Protein AF-A0A3D1IGP5-F1 (afdb_monomer_lite)

Radius of gyration: 27.09 Å; chains: 1; bounding box: 39×85×79 Å

Sequence (163 aa):
MSLTTECRTRWSVHPVVLASLLIASCSGDAETPASVDPPSDETAPTTLAISADLFNGSVSFLDLDALVASDGTRDDALVERVQLAPPDQQGPLTVAVTADGARAVVLLSQGVLAFVGGRFAVDTDALPSTGSGVVILDLDTRHVLAEFPTEDLPIMVAIDDRL

pLDDT: mean 72.51, std 22.05, range [32.03, 97.0]

Structure (mmCIF, N/CA/C/O backbone):
data_AF-A0A3D1IGP5-F1
#
_entry.id   AF-A0A3D1IGP5-F1
#
loop_
_atom_site.group_PDB
_atom_site.id
_atom_site.type_symbol
_atom_site.label_atom_id
_atom_site.label_alt_id
_atom_site.label_comp_id
_atom_site.label_asym_id
_atom_site.label_entity_id
_atom_site.label_seq_id
_atom_site.pdbx_PDB_ins_code
_atom_site.Cartn_x
_atom_site.Cartn_y
_atom_site.Cartn_z
_atom_site.occupancy
_atom_site.B_iso_or_equiv
_atom_site.auth_seq_id
_atom_site.auth_comp_id
_atom_site.auth_asym_id
_atom_site.auth_atom_id
_atom_site.pdbx_PDB_model_num
ATOM 1 N N . MET A 1 1 ? 12.308 -65.802 25.295 1.00 39.47 1 MET A N 1
ATOM 2 C CA . MET A 1 1 ? 13.713 -65.351 25.262 1.00 39.47 1 MET A CA 1
ATOM 3 C C . MET A 1 1 ? 13.802 -64.165 24.316 1.00 39.47 1 MET A C 1
ATOM 5 O O . MET A 1 1 ? 13.451 -64.305 23.156 1.00 39.47 1 MET A O 1
ATOM 9 N N . SER A 1 2 ? 14.186 -63.014 24.865 1.00 33.50 2 SER A N 1
ATOM 10 C CA . SER A 1 2 ? 15.009 -61.932 24.288 1.00 33.50 2 SER A CA 1
ATOM 11 C C . SER A 1 2 ? 16.031 -62.414 23.228 1.00 33.50 2 SER A C 1
ATOM 13 O O . SER A 1 2 ? 16.486 -63.545 23.371 1.00 33.50 2 SER A O 1
ATOM 15 N N . LEU A 1 3 ? 16.529 -61.676 22.220 1.00 34.22 3 LEU A N 1
ATOM 16 C CA . LEU A 1 3 ? 16.219 -60.382 21.551 1.00 34.22 3 LEU A CA 1
ATOM 17 C C . LEU A 1 3 ? 16.340 -60.641 20.001 1.00 34.22 3 LEU A C 1
ATOM 19 O O . LEU A 1 3 ? 16.352 -61.809 19.624 1.00 34.22 3 LEU A O 1
ATOM 23 N N . THR A 1 4 ? 16.417 -59.723 19.017 1.00 41.62 4 THR A N 1
ATOM 24 C CA . THR A 1 4 ? 16.535 -58.242 18.924 1.00 41.62 4 THR A CA 1
ATOM 25 C C . THR A 1 4 ? 16.019 -57.763 17.552 1.00 41.62 4 THR A C 1
ATOM 27 O O . THR A 1 4 ? 16.059 -58.530 16.595 1.00 41.62 4 THR A O 1
ATOM 30 N N . THR A 1 5 ? 15.697 -56.469 17.415 1.00 44.84 5 THR A N 1
ATOM 31 C CA . THR A 1 5 ? 15.822 -55.734 16.139 1.00 44.84 5 THR A CA 1
ATOM 32 C C . THR A 1 5 ? 16.736 -54.531 16.370 1.00 44.84 5 THR A C 1
ATOM 34 O O . THR A 1 5 ? 16.380 -53.627 17.124 1.00 44.84 5 THR A O 1
ATOM 37 N N . GLU A 1 6 ? 17.925 -54.517 15.766 1.00 42.00 6 GLU A N 1
ATOM 38 C CA . GLU A 1 6 ? 18.848 -53.378 15.856 1.00 42.00 6 GLU A CA 1
ATOM 39 C C . GLU A 1 6 ? 18.473 -52.295 14.835 1.00 42.00 6 GLU A C 1
ATOM 41 O O . GLU A 1 6 ? 18.533 -52.526 13.630 1.00 42.00 6 GLU A O 1
ATOM 46 N N . CYS A 1 7 ? 18.151 -51.086 15.304 1.00 35.66 7 CYS A N 1
ATOM 47 C CA . CYS A 1 7 ? 18.150 -49.887 14.464 1.00 35.66 7 CYS A CA 1
ATOM 48 C C . CYS A 1 7 ? 19.403 -49.063 14.788 1.00 35.66 7 CYS A C 1
ATOM 50 O O . CYS A 1 7 ? 19.636 -48.699 15.945 1.00 35.66 7 CYS A O 1
ATOM 52 N N . ARG A 1 8 ? 20.258 -48.828 13.785 1.00 37.34 8 ARG A N 1
ATOM 53 C CA . ARG A 1 8 ? 21.616 -48.312 14.003 1.00 37.34 8 ARG A CA 1
ATOM 54 C C . ARG A 1 8 ? 21.635 -46.792 14.182 1.00 37.34 8 ARG A C 1
ATOM 56 O O . ARG A 1 8 ? 21.055 -46.038 13.413 1.00 37.34 8 ARG A O 1
ATOM 63 N N . THR A 1 9 ? 22.340 -46.372 15.223 1.00 38.09 9 THR A N 1
ATOM 64 C CA . THR A 1 9 ? 22.402 -45.011 15.766 1.00 38.09 9 THR A CA 1
ATOM 65 C C . THR A 1 9 ? 23.329 -44.058 14.986 1.00 38.09 9 THR A C 1
ATOM 67 O O . THR A 1 9 ? 24.343 -44.504 14.453 1.00 38.09 9 THR A O 1
ATOM 70 N N . ARG A 1 10 ? 23.053 -42.745 15.147 1.00 36.44 10 ARG A N 1
ATOM 71 C CA . ARG A 1 10 ? 23.949 -41.553 15.277 1.00 36.44 10 ARG A CA 1
ATOM 72 C C . ARG A 1 10 ? 23.795 -40.509 14.154 1.00 36.44 10 ARG A C 1
ATOM 74 O O . ARG A 1 10 ? 23.730 -40.897 13.000 1.00 36.44 10 ARG A O 1
ATOM 81 N N . TRP A 1 11 ? 23.780 -39.189 14.403 1.00 35.69 11 TRP A N 1
ATOM 82 C CA . TRP A 1 11 ? 23.840 -38.369 15.642 1.00 35.69 11 TRP A CA 1
ATOM 83 C C . TRP A 1 11 ? 23.183 -36.984 15.371 1.00 35.69 11 TRP A C 1
ATOM 85 O O . TRP A 1 11 ? 23.196 -36.554 14.228 1.00 35.69 11 TRP A O 1
ATOM 95 N N . SER A 1 12 ? 22.431 -36.390 16.319 1.00 37.16 12 SER A N 1
ATOM 96 C CA . SER A 1 12 ? 22.833 -35.293 17.255 1.00 37.16 12 SER A CA 1
ATOM 97 C C . SER A 1 12 ? 23.093 -33.936 16.546 1.00 37.16 12 SER A C 1
ATOM 99 O O . SER A 1 12 ? 23.720 -33.934 15.499 1.00 37.16 12 SER A O 1
ATOM 101 N N . VAL A 1 13 ? 22.662 -32.750 17.015 1.00 41.28 13 VAL A N 1
ATOM 102 C CA . VAL A 1 13 ? 22.759 -32.188 18.384 1.00 41.28 13 VAL A CA 1
ATOM 103 C C . VAL A 1 13 ? 21.605 -31.187 18.694 1.00 41.28 13 VAL A C 1
ATOM 105 O O . VAL A 1 13 ? 21.556 -30.112 18.117 1.00 41.28 13 VAL A O 1
ATOM 108 N N . HIS A 1 14 ? 20.745 -31.547 19.659 1.00 34.66 14 HIS A N 1
ATOM 109 C CA . HIS A 1 14 ? 19.976 -30.736 20.645 1.00 34.66 14 HIS A CA 1
ATOM 110 C C . HIS A 1 14 ? 19.213 -29.430 20.290 1.00 34.66 14 HIS A C 1
ATOM 112 O O . HIS A 1 14 ? 19.831 -28.393 20.065 1.00 34.66 14 HIS A O 1
ATOM 118 N N . PRO A 1 15 ? 17.891 -29.395 20.570 1.00 40.34 15 PRO A N 1
ATOM 119 C CA . PRO A 1 15 ? 17.241 -28.294 21.288 1.00 40.34 15 PRO A CA 1
ATOM 120 C C . PRO A 1 15 ? 17.367 -28.477 22.821 1.00 40.34 15 PRO A C 1
ATOM 122 O O . PRO A 1 15 ? 17.322 -29.602 23.322 1.00 40.34 15 PRO A O 1
ATOM 125 N N . VAL A 1 16 ? 17.493 -27.380 23.575 1.00 40.91 16 VAL A N 1
ATOM 126 C CA . VAL A 1 16 ? 17.508 -27.351 25.057 1.00 40.91 16 VAL A CA 1
ATOM 127 C C . VAL A 1 16 ? 16.212 -26.663 25.506 1.00 40.91 16 VAL A C 1
ATOM 129 O O . VAL A 1 16 ? 16.063 -25.468 25.298 1.00 40.91 16 VAL A O 1
ATOM 132 N N . VAL A 1 17 ? 15.147 -27.419 25.789 1.00 34.62 17 VAL A N 1
ATOM 133 C CA . VAL A 1 17 ? 14.747 -28.029 27.083 1.00 34.62 17 VAL A CA 1
ATOM 134 C C . VAL A 1 17 ? 13.704 -27.176 27.817 1.00 34.62 17 VAL A C 1
ATOM 136 O O . VAL A 1 17 ? 13.865 -25.984 28.042 1.00 34.62 17 VAL A O 1
ATOM 139 N N . LEU A 1 18 ? 12.614 -27.859 28.161 1.00 34.78 18 LEU A N 1
ATOM 140 C CA . LEU A 1 18 ? 11.419 -27.383 28.851 1.00 34.78 18 LEU A CA 1
ATOM 141 C C . LEU A 1 18 ? 11.598 -27.431 30.386 1.00 34.78 18 LEU A C 1
ATOM 143 O O . LEU A 1 18 ? 12.461 -28.147 30.886 1.00 34.78 18 LEU A O 1
ATOM 147 N N . ALA A 1 19 ? 10.641 -26.822 31.092 1.00 32.03 19 ALA A N 1
ATOM 148 C CA . ALA A 1 19 ? 10.212 -27.119 32.467 1.00 32.03 19 ALA A CA 1
ATOM 149 C C . ALA A 1 19 ? 10.954 -26.444 33.644 1.00 32.03 19 ALA A C 1
ATOM 151 O O . ALA A 1 19 ? 11.990 -26.884 34.131 1.00 32.03 19 ALA A O 1
ATOM 152 N N . SER A 1 20 ? 10.279 -25.408 34.147 1.00 37.62 20 SER A N 1
ATOM 153 C CA . SER A 1 20 ? 9.994 -25.078 35.550 1.00 37.62 20 SER A CA 1
ATOM 154 C C . SER A 1 20 ? 10.708 -25.841 36.675 1.00 37.62 20 SER A C 1
ATOM 156 O O . SER A 1 20 ? 10.542 -27.051 36.827 1.00 37.62 20 SER A O 1
ATOM 158 N N . LEU A 1 21 ? 11.266 -25.079 37.624 1.00 34.25 21 LEU A N 1
ATOM 159 C CA . LEU A 1 21 ? 11.379 -25.518 39.015 1.00 34.25 21 LEU A CA 1
ATOM 160 C C . LEU A 1 21 ? 11.063 -24.363 39.982 1.00 34.25 21 LEU A C 1
ATOM 162 O O . LEU A 1 21 ? 11.831 -23.415 40.117 1.00 34.25 21 LEU A O 1
ATOM 166 N N . LEU A 1 22 ? 9.921 -24.460 40.667 1.00 43.16 22 LEU A N 1
ATOM 167 C CA . LEU A 1 22 ? 9.595 -23.624 41.824 1.00 43.16 22 LEU A CA 1
ATOM 168 C C . LEU A 1 22 ? 10.410 -24.111 43.028 1.00 43.16 22 LEU A C 1
ATOM 170 O O . LEU A 1 22 ? 10.221 -25.241 43.476 1.00 43.16 22 LEU A O 1
ATOM 174 N N . ILE A 1 23 ? 11.260 -23.250 43.588 1.00 43.19 23 ILE A N 1
ATOM 175 C CA . ILE A 1 23 ? 11.816 -23.436 44.934 1.00 43.19 23 ILE A CA 1
ATOM 176 C C . ILE A 1 23 ? 11.383 -22.244 45.783 1.00 43.19 23 ILE A C 1
ATOM 178 O O . ILE A 1 23 ? 11.894 -21.138 45.631 1.00 43.19 23 ILE A O 1
ATOM 182 N N . ALA A 1 24 ? 10.440 -22.484 46.693 1.00 43.72 24 ALA A N 1
ATOM 183 C CA . ALA A 1 24 ? 10.136 -21.549 47.766 1.00 43.72 24 ALA A CA 1
ATOM 184 C C . ALA A 1 24 ? 11.182 -21.707 48.880 1.00 43.72 24 ALA A C 1
ATOM 186 O O . ALA A 1 24 ? 11.383 -22.809 49.391 1.00 43.72 24 ALA A O 1
ATOM 187 N N . SER A 1 25 ? 11.825 -20.608 49.273 1.00 37.44 25 SER A N 1
ATOM 188 C CA . SER A 1 25 ? 12.687 -20.542 50.455 1.00 37.44 25 SER A CA 1
ATOM 189 C C . SER A 1 25 ? 12.482 -19.195 51.141 1.00 37.44 25 SER A C 1
ATOM 191 O O . SER A 1 25 ? 12.895 -18.160 50.623 1.00 37.44 25 SER A O 1
ATOM 193 N N . CYS A 1 26 ? 11.811 -19.198 52.291 1.00 44.47 26 CYS A N 1
ATOM 194 C CA . CYS A 1 26 ? 11.574 -17.995 53.084 1.00 44.47 26 CYS A CA 1
ATOM 195 C C . CYS A 1 26 ? 12.685 -17.822 54.128 1.00 44.47 26 CYS A C 1
ATOM 197 O O . CYS A 1 26 ? 12.784 -18.663 55.022 1.00 44.47 26 CYS A O 1
ATOM 199 N N . SER A 1 27 ? 13.461 -16.733 54.055 1.00 43.03 27 SER A N 1
ATOM 200 C CA . SER A 1 27 ? 14.103 -16.023 55.188 1.00 43.03 27 SER A CA 1
ATOM 201 C C . SER A 1 27 ? 14.989 -14.882 54.667 1.00 43.03 27 SER A C 1
ATOM 203 O O . SER A 1 27 ? 15.991 -15.154 54.011 1.00 43.03 27 SER A O 1
ATOM 205 N N . GLY A 1 28 ? 14.665 -13.627 54.994 1.00 33.78 28 GLY A N 1
ATOM 206 C CA . GLY A 1 28 ? 15.499 -12.454 54.686 1.00 33.78 28 GLY A CA 1
ATOM 207 C C . GLY A 1 28 ? 14.669 -11.197 54.416 1.00 33.78 28 GLY A C 1
ATOM 208 O O . GLY A 1 28 ? 13.723 -11.246 53.635 1.00 33.78 28 GLY A O 1
ATOM 209 N N . ASP A 1 29 ? 14.993 -10.099 55.098 1.00 40.25 29 ASP A N 1
ATOM 210 C CA . ASP A 1 29 ? 14.190 -8.873 55.136 1.00 40.25 29 ASP A CA 1
ATOM 211 C C . ASP A 1 29 ? 14.204 -8.021 53.853 1.00 40.25 29 ASP A C 1
ATOM 213 O O . ASP A 1 29 ? 15.219 -7.882 53.178 1.00 40.25 29 ASP A O 1
ATOM 217 N N . ALA A 1 30 ? 13.059 -7.367 53.634 1.00 49.41 30 ALA A N 1
ATOM 218 C CA . ALA A 1 30 ? 12.884 -6.043 53.031 1.00 49.41 30 ALA A CA 1
ATOM 219 C C . ALA A 1 30 ? 13.642 -5.694 51.730 1.00 49.41 30 ALA A C 1
ATOM 221 O O . ALA A 1 30 ? 14.634 -4.976 51.758 1.00 49.41 30 ALA A O 1
ATOM 222 N N . GLU A 1 31 ? 13.007 -5.971 50.589 1.00 44.44 31 GLU A N 1
ATOM 223 C CA . GLU A 1 31 ? 12.507 -4.887 49.725 1.00 44.44 31 GLU A CA 1
ATOM 224 C C . GLU A 1 31 ? 11.319 -5.420 48.908 1.00 44.44 31 GLU A C 1
ATOM 226 O O . GLU A 1 31 ? 11.360 -6.553 48.433 1.00 44.44 31 GLU A O 1
ATOM 231 N N . THR A 1 32 ? 10.233 -4.653 48.772 1.00 49.56 32 THR A N 1
ATOM 232 C CA . THR A 1 32 ? 9.132 -5.034 47.873 1.00 49.56 32 THR A CA 1
ATOM 233 C C . THR A 1 32 ? 9.604 -4.771 46.445 1.00 49.56 32 THR A C 1
ATOM 235 O O . THR A 1 32 ? 9.718 -3.593 46.095 1.00 49.56 32 THR A O 1
ATOM 238 N N . PRO A 1 33 ? 9.860 -5.787 45.595 1.00 44.88 33 PRO A N 1
ATOM 239 C CA . PRO A 1 33 ? 10.060 -5.510 44.184 1.00 44.88 33 PRO A CA 1
ATOM 240 C C . PRO A 1 33 ? 8.756 -4.902 43.675 1.00 44.88 33 PRO A C 1
ATOM 242 O O . PRO A 1 33 ? 7.682 -5.479 43.871 1.00 44.88 33 PRO A O 1
ATOM 245 N N . ALA A 1 34 ? 8.841 -3.716 43.073 1.00 51.06 34 ALA A N 1
ATOM 246 C CA . ALA A 1 34 ? 7.696 -3.130 42.398 1.00 51.06 34 ALA A CA 1
ATOM 247 C C . ALA A 1 34 ? 7.126 -4.181 41.441 1.00 51.06 34 ALA A C 1
ATOM 249 O O . ALA A 1 34 ? 7.885 -4.816 40.703 1.00 51.06 34 ALA A O 1
ATOM 250 N N . SER A 1 35 ? 5.807 -4.383 41.491 1.00 44.50 35 SER A N 1
ATOM 251 C CA . SER A 1 35 ? 5.113 -5.178 40.486 1.00 44.50 35 SER A CA 1
ATOM 252 C C . SER A 1 35 ? 5.448 -4.556 39.140 1.00 44.50 35 SER A C 1
ATOM 254 O O . SER A 1 35 ? 4.982 -3.460 38.838 1.00 44.50 35 SER A O 1
ATOM 256 N N . VAL A 1 36 ? 6.310 -5.220 38.373 1.00 54.31 36 VAL A N 1
ATOM 257 C CA . VAL A 1 36 ? 6.457 -4.917 36.958 1.00 54.31 36 VAL A CA 1
ATOM 258 C C . VAL A 1 36 ? 5.134 -5.359 36.369 1.00 54.31 36 VAL A C 1
ATOM 260 O O . VAL A 1 36 ? 4.900 -6.563 36.235 1.00 54.31 36 VAL A O 1
ATOM 263 N N . ASP A 1 37 ? 4.246 -4.395 36.122 1.00 51.91 37 ASP A N 1
ATOM 264 C CA . ASP A 1 37 ? 3.061 -4.655 35.319 1.00 51.91 37 ASP A CA 1
ATOM 265 C C . ASP A 1 37 ? 3.537 -5.366 34.046 1.00 51.91 37 ASP A C 1
ATOM 267 O O . ASP A 1 37 ? 4.547 -4.946 33.459 1.00 51.91 37 ASP A O 1
ATOM 271 N N . PRO A 1 38 ? 2.895 -6.482 33.651 1.00 49.34 38 PRO A N 1
ATOM 272 C CA . PRO A 1 38 ? 3.233 -7.112 32.386 1.00 49.34 38 PRO A CA 1
ATOM 273 C C . PRO A 1 38 ? 3.139 -6.037 31.298 1.00 49.34 38 PRO A C 1
ATOM 275 O O . PRO A 1 38 ? 2.246 -5.187 31.390 1.00 49.34 38 PRO A O 1
ATOM 278 N N . PRO A 1 39 ? 4.051 -6.027 30.305 1.00 51.88 39 PRO A N 1
ATOM 279 C CA . PRO A 1 39 ? 3.939 -5.083 29.203 1.00 51.88 39 PRO A CA 1
ATOM 280 C C . PRO A 1 39 ? 2.521 -5.197 28.661 1.00 51.88 39 PRO A C 1
ATOM 282 O O . PRO A 1 39 ? 2.076 -6.313 28.387 1.00 51.88 39 PRO A O 1
ATOM 285 N N . SER A 1 40 ? 1.809 -4.067 28.617 1.00 50.12 40 SER A N 1
ATOM 286 C CA . SER A 1 40 ? 0.432 -4.002 28.139 1.00 50.12 40 SER A CA 1
ATOM 287 C C . SER A 1 40 ? 0.343 -4.819 26.861 1.00 50.12 40 SER A C 1
ATOM 289 O O . SER A 1 40 ? 1.111 -4.536 25.943 1.00 50.12 40 SER A O 1
ATOM 291 N N . ASP A 1 41 ? -0.527 -5.835 26.819 1.00 49.34 41 ASP A N 1
ATOM 292 C CA . ASP A 1 41 ? -0.728 -6.617 25.601 1.00 49.34 41 ASP A CA 1
ATOM 293 C C . ASP A 1 41 ? -1.082 -5.624 24.487 1.00 49.34 41 ASP A C 1
ATOM 295 O O . ASP A 1 41 ? -2.182 -5.059 24.487 1.00 49.34 41 ASP A O 1
ATOM 299 N N . GLU A 1 42 ? -0.127 -5.369 23.581 1.00 60.03 42 GLU A N 1
ATOM 300 C CA . GLU A 1 42 ? -0.340 -4.560 22.385 1.00 60.03 42 GLU A CA 1
ATOM 301 C C . GLU A 1 42 ? -1.407 -5.284 21.579 1.00 60.03 42 GLU A C 1
ATOM 303 O O . GLU A 1 42 ? -1.157 -6.265 20.874 1.00 60.03 42 GLU A O 1
ATOM 308 N N . THR A 1 43 ? -2.644 -4.847 21.791 1.00 64.19 43 THR A N 1
ATOM 309 C CA . THR A 1 43 ? -3.811 -5.451 21.179 1.00 64.19 43 THR A CA 1
ATOM 310 C C . THR A 1 43 ? -3.684 -5.172 19.698 1.00 64.19 43 THR A C 1
ATOM 312 O O . THR A 1 43 ? -3.764 -4.020 19.281 1.00 64.19 43 THR A O 1
ATOM 315 N N . ALA A 1 44 ? -3.415 -6.224 18.923 1.00 67.31 44 ALA A N 1
ATOM 316 C CA . ALA A 1 44 ? -3.235 -6.097 17.488 1.00 67.31 44 ALA A CA 1
ATOM 317 C C . ALA A 1 44 ? -4.437 -5.341 16.886 1.00 67.31 44 ALA A C 1
ATOM 319 O O . ALA A 1 44 ? -5.579 -5.650 17.250 1.00 67.31 44 ALA A O 1
ATOM 320 N N . PRO A 1 45 ? -4.193 -4.355 16.003 1.00 71.06 45 PRO A N 1
ATOM 321 C CA . PRO A 1 45 ? -5.223 -3.445 15.517 1.00 71.06 45 PRO A CA 1
ATOM 322 C C . PRO A 1 45 ? -6.364 -4.235 14.880 1.00 71.06 45 PRO A C 1
ATOM 324 O O . PRO A 1 45 ? -6.125 -5.104 14.037 1.00 71.06 45 PRO A O 1
ATOM 327 N N . THR A 1 46 ? -7.609 -3.946 15.271 1.00 75.25 46 THR A N 1
ATOM 328 C CA . THR A 1 46 ? -8.762 -4.723 14.778 1.00 75.25 46 THR A CA 1
ATOM 329 C C . THR A 1 46 ? -9.050 -4.437 13.306 1.00 75.25 46 THR A C 1
ATOM 331 O O . THR A 1 46 ? -9.515 -5.314 12.579 1.00 75.25 46 THR A O 1
ATOM 334 N N . THR A 1 47 ? -8.729 -3.217 12.864 1.00 89.94 47 THR A N 1
ATOM 335 C CA . THR A 1 47 ? -8.860 -2.755 11.483 1.00 89.94 47 THR A CA 1
ATOM 336 C C . THR A 1 47 ? -7.642 -1.917 11.101 1.00 89.94 47 THR A C 1
ATOM 338 O O . THR A 1 47 ? -7.352 -0.903 11.732 1.00 89.94 47 THR A O 1
ATOM 341 N N . LEU A 1 48 ? -6.940 -2.314 10.037 1.00 92.31 48 LEU A N 1
ATOM 342 C CA . LEU A 1 48 ? -5.822 -1.550 9.481 1.00 92.31 48 LEU A CA 1
ATOM 343 C C . LEU A 1 48 ? -6.292 -0.597 8.378 1.00 92.31 48 LEU A C 1
ATOM 345 O O . LEU A 1 48 ? -6.933 -1.009 7.410 1.00 92.31 48 LEU A O 1
ATOM 349 N N . ALA A 1 49 ? -5.896 0.668 8.481 1.00 93.69 49 ALA A N 1
ATOM 350 C CA . ALA A 1 49 ? -5.897 1.610 7.371 1.00 93.69 49 ALA A CA 1
ATOM 351 C C . ALA A 1 49 ? -4.512 1.637 6.707 1.00 93.69 49 ALA A C 1
ATOM 353 O O . ALA A 1 49 ? -3.480 1.599 7.377 1.00 93.69 49 ALA A O 1
ATOM 354 N N . ILE A 1 50 ? -4.483 1.721 5.377 1.00 95.19 50 ILE A N 1
ATOM 355 C CA . ILE A 1 50 ? -3.246 1.722 4.589 1.00 95.19 50 ILE A CA 1
ATOM 356 C C . ILE A 1 50 ? -3.194 3.011 3.773 1.00 95.19 50 ILE A C 1
ATOM 358 O O . ILE A 1 50 ? -4.150 3.346 3.074 1.00 95.19 50 ILE A O 1
ATOM 362 N N . SER A 1 51 ? -2.080 3.738 3.861 1.00 94.06 51 SER A N 1
ATOM 363 C CA . SER A 1 51 ? -1.889 5.019 3.175 1.00 94.06 51 SER A CA 1
ATOM 364 C C . SER A 1 51 ? -0.640 5.008 2.297 1.00 94.06 51 SER A C 1
ATOM 366 O O . SER A 1 51 ? 0.438 4.624 2.751 1.00 94.06 51 SER A O 1
ATOM 368 N N . ALA A 1 52 ? -0.799 5.442 1.046 1.00 92.75 52 ALA A N 1
ATOM 369 C CA . ALA A 1 52 ? 0.272 5.629 0.073 1.00 92.75 52 ALA A CA 1
ATOM 370 C C . ALA A 1 52 ? 0.862 7.041 0.201 1.00 92.75 52 ALA A C 1
ATOM 372 O O . ALA A 1 52 ? 0.130 8.026 0.103 1.00 92.75 52 ALA A O 1
ATOM 373 N N . ASP A 1 53 ? 2.175 7.147 0.401 1.00 90.12 53 ASP A N 1
ATOM 374 C CA . ASP A 1 53 ? 2.884 8.420 0.496 1.00 90.12 53 ASP A CA 1
ATOM 375 C C . ASP A 1 53 ? 3.831 8.602 -0.699 1.00 90.12 53 ASP A C 1
ATOM 377 O O . ASP A 1 53 ? 4.983 8.154 -0.698 1.00 90.12 53 ASP A O 1
ATOM 381 N N . LEU A 1 54 ? 3.313 9.280 -1.728 1.00 86.31 54 LEU A N 1
ATOM 382 C CA . LEU A 1 54 ? 4.022 9.603 -2.968 1.00 86.31 54 LEU A CA 1
ATOM 383 C C . LEU A 1 54 ? 5.298 10.424 -2.721 1.00 86.31 54 LEU A C 1
ATOM 385 O O . LEU A 1 54 ? 6.261 10.282 -3.469 1.00 86.31 54 LEU A O 1
ATOM 389 N N . PHE A 1 55 ? 5.317 11.279 -1.695 1.00 83.69 55 PHE A N 1
ATOM 390 C CA . PHE A 1 55 ? 6.419 12.217 -1.456 1.00 83.69 55 PHE A CA 1
ATOM 391 C C . PHE A 1 55 ? 7.489 11.649 -0.523 1.00 83.69 55 PHE A C 1
ATOM 393 O O . PHE A 1 55 ? 8.659 11.982 -0.675 1.00 83.69 55 PHE A O 1
ATOM 400 N N . ASN A 1 56 ? 7.108 10.774 0.412 1.00 86.44 56 ASN A N 1
ATOM 401 C CA . ASN A 1 56 ? 8.041 10.096 1.314 1.00 86.44 56 ASN A CA 1
ATOM 402 C C . ASN A 1 56 ? 8.382 8.663 0.874 1.00 86.44 56 ASN A C 1
ATOM 404 O O . ASN A 1 56 ? 8.943 7.908 1.668 1.00 86.44 56 ASN A O 1
ATOM 408 N N . GLY A 1 57 ? 8.023 8.244 -0.343 1.00 90.56 57 GLY A N 1
ATOM 409 C CA . GLY A 1 57 ? 8.445 6.958 -0.906 1.00 90.56 57 GLY A CA 1
ATOM 410 C C . GLY A 1 57 ? 7.911 5.714 -0.184 1.00 9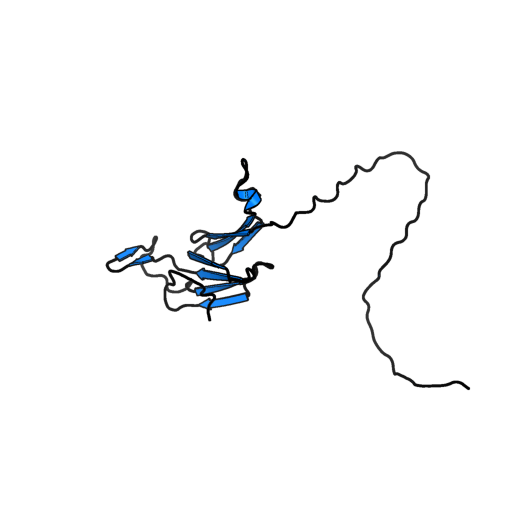0.56 57 GLY A C 1
ATOM 411 O O . GLY A 1 57 ? 8.543 4.661 -0.258 1.00 90.56 57 GLY A O 1
ATOM 412 N N . SER A 1 58 ? 6.806 5.800 0.565 1.00 93.69 58 SER A N 1
ATOM 413 C CA . SER A 1 58 ? 6.435 4.762 1.546 1.00 93.69 58 SER A CA 1
ATOM 414 C C . SER A 1 58 ? 4.944 4.432 1.605 1.00 93.69 58 SER A C 1
ATOM 416 O O . SER A 1 58 ? 4.091 5.197 1.158 1.00 93.69 58 SER A O 1
ATOM 418 N N . VAL A 1 59 ? 4.630 3.271 2.183 1.00 95.94 59 VAL A N 1
ATOM 419 C CA . VAL A 1 59 ? 3.285 2.907 2.643 1.00 95.94 59 VAL A CA 1
ATOM 420 C C . VAL A 1 59 ? 3.270 2.952 4.169 1.00 95.94 59 VAL A C 1
ATOM 422 O O . VAL A 1 59 ? 4.157 2.401 4.818 1.00 95.94 59 VAL A O 1
ATOM 425 N N . SER A 1 60 ? 2.274 3.622 4.753 1.00 95.94 60 SER A N 1
ATOM 426 C CA . SER A 1 60 ? 2.028 3.615 6.203 1.00 95.94 60 SER A CA 1
ATOM 427 C C . SER A 1 60 ? 0.856 2.693 6.539 1.00 95.94 60 SER A C 1
ATOM 429 O O . SER A 1 60 ? -0.208 2.812 5.929 1.00 95.94 60 SER A O 1
ATOM 431 N N . PHE A 1 61 ? 1.052 1.832 7.533 1.00 96.12 61 PHE A N 1
ATOM 432 C CA . PHE A 1 61 ? 0.032 1.006 8.169 1.00 96.12 61 PHE A CA 1
ATOM 433 C C . PHE A 1 61 ? -0.408 1.697 9.457 1.00 96.12 61 PHE A C 1
ATOM 435 O O . PHE A 1 61 ? 0.426 2.042 10.297 1.00 96.12 61 PHE A O 1
ATOM 442 N N . LEU A 1 62 ? -1.709 1.934 9.582 1.00 96.00 62 LEU A N 1
ATOM 443 C CA . LEU A 1 62 ? -2.315 2.703 10.661 1.00 96.00 62 LEU A CA 1
ATOM 444 C C . LEU A 1 62 ? -3.387 1.857 11.350 1.00 96.00 62 LEU A C 1
ATOM 446 O O . LEU A 1 62 ? -4.192 1.226 10.665 1.00 96.00 62 LEU A O 1
ATOM 450 N N . ASP A 1 63 ? -3.436 1.878 12.678 1.00 95.50 63 ASP A N 1
ATOM 451 C CA . ASP A 1 63 ? -4.605 1.410 13.421 1.00 95.50 63 ASP A CA 1
ATOM 452 C C . ASP A 1 63 ? -5.754 2.396 13.165 1.00 95.50 63 ASP A C 1
ATOM 454 O O . ASP A 1 63 ? -5.655 3.584 13.487 1.00 95.50 63 ASP A O 1
ATOM 458 N N . LEU A 1 64 ? -6.829 1.925 12.529 1.00 95.12 64 LEU A N 1
ATOM 459 C CA . LEU A 1 64 ? -7.963 2.782 12.205 1.00 95.12 64 LEU A CA 1
ATOM 460 C C . LEU A 1 64 ? -8.722 3.222 13.462 1.00 95.12 64 LEU A C 1
ATOM 462 O O . LEU A 1 64 ? -9.175 4.365 13.500 1.00 95.12 64 LEU A O 1
ATOM 466 N N . ASP A 1 65 ? -8.846 2.358 14.472 1.00 94.81 65 ASP A N 1
ATOM 467 C CA . ASP A 1 65 ? -9.596 2.648 15.697 1.00 94.81 65 ASP A CA 1
ATOM 468 C C . ASP A 1 65 ? -8.881 3.738 16.509 1.00 94.81 65 ASP A C 1
ATOM 470 O O . ASP A 1 65 ? -9.510 4.704 16.950 1.00 94.81 65 ASP A O 1
ATOM 474 N N . ALA A 1 66 ? -7.551 3.640 16.620 1.00 94.50 66 ALA A N 1
ATOM 475 C CA . ALA A 1 66 ? -6.717 4.678 17.227 1.00 94.50 66 ALA A CA 1
ATOM 476 C C . ALA A 1 66 ? -6.757 5.998 16.433 1.00 94.50 66 ALA A C 1
ATOM 478 O O . ALA A 1 66 ? -6.830 7.074 17.025 1.00 94.50 66 ALA A O 1
ATOM 479 N N . LEU A 1 67 ? -6.758 5.933 15.095 1.00 95.31 67 LEU A N 1
ATOM 480 C CA . LEU A 1 67 ? -6.755 7.116 14.227 1.00 95.31 67 LEU A CA 1
ATOM 481 C C . LEU A 1 67 ? -8.070 7.914 14.268 1.00 95.31 67 LEU A C 1
ATOM 483 O O . LEU A 1 67 ? -8.042 9.130 14.076 1.00 95.31 67 LEU A O 1
ATOM 487 N N . VAL A 1 68 ? -9.218 7.255 14.476 1.00 95.62 68 VAL A N 1
ATOM 488 C CA . VAL A 1 68 ? -10.545 7.910 14.521 1.00 95.62 68 VAL A CA 1
ATOM 489 C C . VAL A 1 68 ? -11.034 8.226 15.938 1.00 95.62 68 VAL A C 1
ATOM 491 O O . VAL A 1 68 ? -12.131 8.771 16.097 1.00 95.62 68 VAL A O 1
ATOM 494 N N . ALA A 1 69 ? -10.241 7.910 16.965 1.00 95.25 69 ALA A N 1
ATOM 495 C CA . ALA A 1 69 ? -10.507 8.308 18.343 1.00 95.25 69 ALA A CA 1
ATOM 496 C C . ALA A 1 69 ? -10.563 9.843 18.493 1.00 95.25 69 ALA A C 1
ATOM 498 O O . ALA A 1 69 ? -9.979 10.594 17.713 1.00 95.25 69 ALA A O 1
ATOM 499 N N . SER A 1 70 ? -11.264 10.334 19.521 1.00 96.06 70 SER A N 1
ATOM 500 C CA . SER A 1 70 ? -11.509 11.774 19.740 1.00 96.06 70 SER A CA 1
ATOM 501 C C . SER A 1 70 ? -10.248 12.630 19.909 1.00 96.06 70 SER A C 1
ATOM 503 O O . SER A 1 70 ? -10.269 13.830 19.640 1.00 96.06 70 SER A O 1
ATOM 505 N N . ASP A 1 71 ? -9.185 12.003 20.389 1.00 95.25 71 ASP A N 1
ATOM 506 C CA . ASP A 1 71 ? -7.850 12.519 20.674 1.00 95.25 71 ASP A CA 1
ATOM 507 C C . ASP A 1 71 ? -6.766 11.780 19.864 1.00 95.25 71 ASP A C 1
ATOM 509 O O . ASP A 1 71 ? -5.578 12.016 20.068 1.00 95.25 71 ASP A O 1
ATOM 513 N N . GLY A 1 72 ? -7.177 10.925 18.919 1.00 93.69 72 GLY A N 1
ATOM 514 C CA . GLY A 1 72 ? -6.289 10.128 18.082 1.00 93.69 72 GLY A CA 1
ATOM 515 C C . GLY A 1 72 ? -5.390 10.981 17.190 1.00 93.69 72 GLY A C 1
ATOM 516 O O . GLY A 1 72 ? -5.839 11.937 16.548 1.00 93.69 72 GLY A O 1
ATOM 517 N N . THR A 1 73 ? -4.109 10.619 17.112 1.00 95.75 73 THR A N 1
ATOM 518 C CA . THR A 1 73 ? -3.151 11.234 16.184 1.00 95.75 73 THR A CA 1
ATOM 519 C C . THR A 1 73 ? -2.617 10.212 15.182 1.00 95.75 73 THR A C 1
ATOM 521 O O . THR A 1 73 ? -2.694 9.001 15.389 1.00 95.75 73 THR A O 1
ATOM 524 N N . ARG A 1 74 ? -2.041 10.697 14.071 1.00 94.12 74 ARG A N 1
ATOM 525 C CA . ARG A 1 74 ? -1.382 9.823 13.086 1.00 94.12 74 ARG A CA 1
ATOM 526 C C . ARG A 1 74 ? -0.217 9.045 13.698 1.00 94.12 74 ARG A C 1
ATOM 528 O O . ARG A 1 74 ? 0.019 7.923 13.265 1.00 94.12 74 ARG A O 1
ATOM 535 N N . ASP A 1 75 ? 0.516 9.655 14.624 1.00 95.06 75 ASP A N 1
ATOM 536 C CA . ASP A 1 75 ? 1.740 9.070 15.170 1.00 95.06 75 ASP A CA 1
ATOM 537 C C . ASP A 1 75 ? 1.413 7.992 16.212 1.00 95.06 75 ASP A C 1
ATOM 539 O O . ASP A 1 75 ? 2.037 6.937 16.184 1.00 95.06 75 ASP A O 1
ATOM 543 N N . ASP A 1 76 ? 0.375 8.193 17.034 1.00 93.50 76 ASP A N 1
ATOM 544 C CA . ASP A 1 76 ? -0.132 7.163 17.959 1.00 93.50 76 ASP A CA 1
ATOM 545 C C . ASP A 1 76 ? -0.763 5.978 17.210 1.00 93.50 76 ASP A C 1
ATOM 547 O O . ASP A 1 76 ? -0.651 4.831 17.633 1.00 93.50 76 ASP A O 1
ATOM 551 N N . ALA A 1 77 ? -1.399 6.246 16.065 1.00 95.88 77 ALA A N 1
ATOM 552 C CA . ALA A 1 77 ? -1.965 5.219 15.197 1.00 95.88 77 ALA A CA 1
ATOM 553 C C . ALA A 1 77 ? -0.927 4.522 14.293 1.00 95.88 77 ALA A C 1
ATOM 555 O O . ALA A 1 77 ? -1.294 3.590 13.576 1.00 95.88 77 ALA A O 1
ATOM 556 N N . LEU A 1 78 ? 0.337 4.966 14.247 1.00 96.19 78 LEU A N 1
ATOM 557 C CA . LEU A 1 78 ? 1.335 4.438 13.311 1.00 96.19 78 LEU A CA 1
ATOM 558 C C . LEU A 1 78 ? 1.876 3.082 13.766 1.00 96.19 78 LEU A C 1
ATOM 560 O O . LEU A 1 78 ? 2.820 2.999 14.546 1.00 96.19 78 LEU A O 1
ATOM 564 N N . VAL A 1 79 ? 1.331 2.021 13.175 1.00 95.12 79 VAL A N 1
ATOM 565 C CA . VAL A 1 79 ? 1.780 0.644 13.403 1.00 95.12 79 VAL A CA 1
ATOM 566 C C . VAL A 1 79 ? 3.116 0.391 12.704 1.00 95.12 79 VAL A C 1
ATOM 568 O O . VAL A 1 79 ? 4.043 -0.144 13.305 1.00 95.12 79 VAL A O 1
ATOM 571 N N . GLU A 1 80 ? 3.233 0.766 11.424 1.00 95.44 80 GLU A N 1
ATOM 572 C CA . GLU A 1 80 ? 4.468 0.573 10.656 1.00 95.44 80 GLU A CA 1
ATOM 573 C C . GLU A 1 80 ? 4.555 1.495 9.430 1.00 95.44 80 GLU A C 1
ATOM 575 O O . GLU A 1 80 ? 3.542 1.919 8.867 1.00 95.44 80 GLU A O 1
ATOM 580 N N . ARG A 1 81 ? 5.779 1.772 8.967 1.00 95.69 81 ARG A N 1
ATOM 581 C CA . ARG A 1 81 ? 6.044 2.410 7.672 1.00 95.69 81 ARG A CA 1
ATOM 582 C C . ARG A 1 81 ? 7.005 1.555 6.854 1.00 95.69 81 ARG A C 1
ATOM 584 O O . ARG A 1 81 ? 8.162 1.395 7.232 1.00 95.69 81 ARG A O 1
ATOM 591 N N . VAL A 1 82 ? 6.540 1.084 5.701 1.00 95.69 82 VAL A N 1
ATOM 592 C CA . VAL A 1 82 ? 7.335 0.308 4.744 1.00 95.69 82 VAL A CA 1
ATOM 593 C C . VAL A 1 82 ? 7.838 1.246 3.650 1.00 95.69 82 VAL A C 1
ATOM 595 O O . VAL A 1 82 ? 7.047 1.877 2.945 1.00 95.69 82 VAL A O 1
ATOM 598 N N . GLN A 1 83 ? 9.159 1.360 3.515 1.00 94.06 83 GLN A N 1
ATOM 599 C CA . GLN A 1 83 ? 9.797 2.162 2.471 1.00 94.06 83 GLN A CA 1
ATOM 600 C C . GLN A 1 83 ? 9.824 1.374 1.154 1.00 94.06 83 GLN A C 1
ATOM 602 O O . GLN A 1 83 ? 10.369 0.274 1.125 1.00 94.06 83 GLN A O 1
ATOM 607 N N . LEU A 1 84 ? 9.253 1.929 0.080 1.00 92.06 84 LEU A N 1
ATOM 608 C CA . LEU A 1 84 ? 9.152 1.279 -1.239 1.00 92.06 84 LEU A CA 1
ATOM 609 C C . LEU A 1 84 ? 9.891 2.027 -2.358 1.00 92.06 84 LEU A C 1
ATOM 611 O O . LEU A 1 84 ? 10.210 1.432 -3.381 1.00 92.06 84 LEU A O 1
ATOM 615 N N . ALA A 1 85 ? 10.186 3.312 -2.168 1.00 88.31 85 ALA A N 1
ATOM 616 C CA . ALA A 1 85 ? 11.042 4.103 -3.044 1.00 88.31 85 ALA A CA 1
ATOM 617 C C . ALA A 1 85 ? 12.107 4.845 -2.212 1.00 88.31 85 ALA A C 1
ATOM 619 O O . ALA A 1 85 ? 11.841 5.196 -1.057 1.00 88.31 85 ALA A O 1
ATOM 620 N N . PRO A 1 86 ? 13.311 5.097 -2.755 1.00 84.62 86 PRO A N 1
ATOM 621 C CA . PRO A 1 86 ? 14.302 5.973 -2.130 1.00 84.62 86 PRO A CA 1
ATOM 622 C C . PRO A 1 86 ? 13.760 7.389 -1.835 1.00 84.62 86 PRO A C 1
ATOM 624 O O . PRO A 1 86 ? 12.855 7.835 -2.535 1.00 84.62 86 PRO A O 1
ATOM 627 N N . PRO A 1 87 ? 14.307 8.133 -0.850 1.00 75.19 87 PRO A N 1
ATOM 628 C CA . PRO A 1 87 ? 13.813 9.472 -0.483 1.00 75.19 87 PRO A CA 1
ATOM 629 C C . PRO A 1 87 ? 13.921 10.548 -1.578 1.00 75.19 87 PRO A C 1
ATOM 631 O O . PRO A 1 87 ? 13.333 11.616 -1.446 1.00 75.19 87 PRO A O 1
ATOM 634 N N . ASP A 1 88 ? 14.707 10.296 -2.624 1.00 74.19 88 ASP A N 1
ATOM 635 C CA . ASP A 1 88 ? 14.882 11.135 -3.814 1.00 74.19 88 ASP A CA 1
ATOM 636 C C . ASP A 1 88 ? 14.016 10.685 -5.008 1.00 74.19 88 ASP A C 1
ATOM 638 O O . ASP A 1 88 ? 14.094 11.272 -6.087 1.00 74.19 88 ASP A O 1
ATOM 642 N N . GLN A 1 89 ? 13.176 9.662 -4.824 1.00 77.12 89 GLN A N 1
ATOM 643 C CA . GLN A 1 89 ? 12.267 9.134 -5.839 1.00 77.12 89 GLN A CA 1
ATOM 644 C C . GLN A 1 89 ? 10.810 9.262 -5.397 1.00 77.12 89 GLN A C 1
ATOM 646 O O . GLN A 1 89 ? 10.473 9.152 -4.219 1.00 77.12 89 GLN A O 1
ATOM 651 N N . GLN A 1 90 ? 9.924 9.469 -6.370 1.00 77.88 90 GLN A N 1
ATOM 652 C CA . GLN A 1 90 ? 8.491 9.500 -6.102 1.00 77.88 90 GLN A CA 1
ATOM 653 C C . GLN A 1 90 ? 7.959 8.082 -5.870 1.00 77.88 90 GLN A C 1
ATOM 655 O O . GLN A 1 90 ? 8.407 7.114 -6.484 1.00 77.88 90 GLN A O 1
ATOM 660 N N . GLY A 1 91 ? 7.041 7.980 -4.918 1.00 84.69 91 GLY A N 1
ATOM 661 C CA . GLY A 1 91 ? 6.683 6.7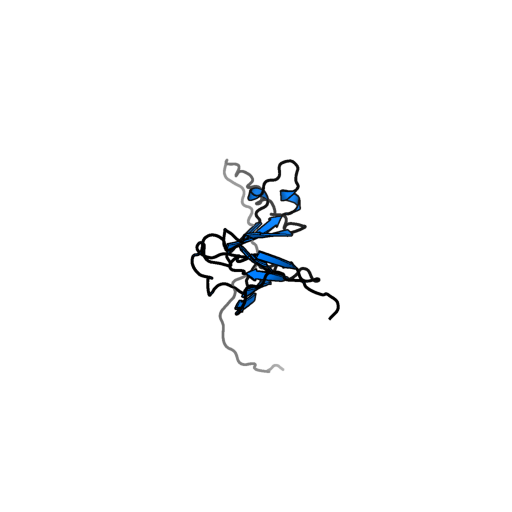41 -4.252 1.00 84.69 91 GLY A CA 1
ATOM 662 C C . GLY A 1 91 ? 5.380 6.077 -4.702 1.00 84.69 91 GLY A C 1
ATOM 663 O O . GLY A 1 91 ? 4.939 6.197 -5.848 1.00 84.69 91 GLY A O 1
ATOM 664 N N . PRO A 1 92 ? 4.740 5.363 -3.762 1.00 90.62 92 PRO A N 1
ATOM 665 C CA . PRO A 1 92 ? 3.394 4.831 -3.913 1.00 90.62 92 PRO A CA 1
ATOM 666 C C . PRO A 1 92 ? 2.374 5.915 -4.282 1.00 90.62 92 PRO A C 1
ATOM 668 O O . PRO A 1 92 ? 2.175 6.874 -3.539 1.00 90.62 92 PRO A O 1
ATOM 671 N N . LEU A 1 93 ? 1.686 5.730 -5.408 1.00 88.00 93 LEU A N 1
ATOM 672 C CA . LEU A 1 93 ? 0.583 6.587 -5.850 1.00 88.00 93 LEU A CA 1
ATOM 673 C C . LEU A 1 93 ? -0.778 6.049 -5.392 1.00 88.00 93 LEU A C 1
ATOM 675 O O . LEU A 1 93 ? -1.643 6.814 -4.977 1.00 88.00 93 LEU A O 1
ATOM 679 N N . THR A 1 94 ? -0.985 4.734 -5.493 1.00 89.31 94 THR A N 1
ATOM 680 C CA . THR A 1 94 ? -2.239 4.064 -5.112 1.00 89.31 94 THR A CA 1
ATOM 681 C C . THR A 1 94 ? -1.975 2.680 -4.530 1.00 89.31 94 THR A C 1
ATOM 683 O O . THR A 1 94 ? -0.975 2.035 -4.843 1.00 89.31 94 THR A O 1
ATOM 686 N N . VAL A 1 95 ? -2.898 2.233 -3.679 1.00 92.88 95 VAL A N 1
ATOM 687 C CA . VAL A 1 95 ? -2.923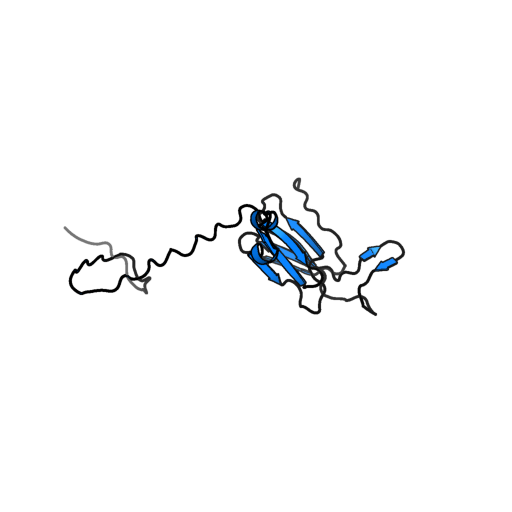 0.910 -3.047 1.00 92.88 95 VAL A CA 1
ATOM 688 C C . VAL A 1 95 ? -4.317 0.322 -3.255 1.00 92.88 95 VAL A C 1
ATOM 690 O O . VAL A 1 95 ? -5.310 1.010 -3.021 1.00 92.88 95 VAL A O 1
ATOM 693 N N . ALA A 1 96 ? -4.397 -0.945 -3.656 1.00 94.25 96 ALA A N 1
ATOM 694 C CA . ALA A 1 96 ? -5.622 -1.741 -3.634 1.00 94.25 96 ALA A CA 1
ATOM 695 C C . ALA A 1 96 ? -5.397 -3.012 -2.807 1.00 94.25 96 ALA A C 1
ATOM 697 O O . ALA A 1 96 ? -4.354 -3.649 -2.927 1.00 94.25 96 ALA A O 1
ATOM 698 N N . VAL A 1 97 ? -6.371 -3.385 -1.978 1.00 93.75 97 VAL A N 1
ATOM 699 C CA . VAL A 1 97 ? -6.320 -4.583 -1.124 1.00 93.75 97 VAL A CA 1
ATOM 700 C C . VAL A 1 97 ? -7.084 -5.720 -1.801 1.00 93.75 97 VAL A C 1
ATOM 702 O O . VAL A 1 97 ? -8.134 -5.488 -2.403 1.00 93.75 97 VAL A O 1
ATOM 705 N N . THR A 1 98 ? -6.555 -6.943 -1.745 1.00 93.06 98 THR A N 1
ATOM 706 C CA . THR A 1 98 ? -7.225 -8.135 -2.282 1.00 93.06 98 THR A CA 1
ATOM 707 C C . THR A 1 98 ? -8.488 -8.472 -1.486 1.00 93.06 98 THR A C 1
ATOM 709 O O . THR A 1 98 ? -8.595 -8.159 -0.304 1.00 93.06 98 THR A O 1
ATOM 712 N N . ALA A 1 99 ? -9.461 -9.139 -2.114 1.00 91.06 99 ALA A N 1
ATOM 713 C CA . ALA A 1 99 ? -10.746 -9.455 -1.477 1.00 91.06 99 ALA A CA 1
ATOM 714 C C . ALA A 1 99 ? -10.634 -10.379 -0.242 1.00 91.06 99 ALA A C 1
ATOM 716 O O . ALA A 1 99 ? -11.530 -10.390 0.597 1.00 91.06 99 ALA A O 1
ATOM 717 N N . ASP A 1 100 ? -9.537 -11.136 -0.121 1.00 91.25 100 ASP A N 1
ATOM 718 C CA . ASP A 1 100 ? -9.200 -11.952 1.054 1.00 91.25 100 ASP A CA 1
ATOM 719 C C . ASP A 1 100 ? -8.550 -11.148 2.200 1.00 91.25 100 ASP A C 1
ATOM 721 O O . ASP A 1 100 ? -8.316 -11.703 3.270 1.00 91.25 100 ASP A O 1
ATOM 725 N N . GLY A 1 101 ? -8.249 -9.860 1.993 1.00 91.50 101 GLY A N 1
ATOM 726 C CA . GLY A 1 101 ? -7.590 -8.988 2.968 1.00 91.50 101 GLY A CA 1
ATOM 727 C C . GLY A 1 101 ? -6.113 -9.304 3.227 1.00 91.50 101 GLY A C 1
ATOM 728 O O . GLY A 1 101 ? -5.497 -8.627 4.042 1.00 91.50 101 GLY A O 1
ATOM 729 N N . ALA A 1 102 ? -5.530 -10.298 2.548 1.00 93.88 102 ALA A N 1
ATOM 730 C CA . ALA A 1 102 ? -4.191 -10.801 2.859 1.00 93.88 102 ALA A CA 1
ATOM 731 C C . ALA A 1 102 ? -3.059 -10.047 2.139 1.00 93.88 102 ALA A C 1
ATOM 733 O O . ALA A 1 102 ? -1.899 -10.130 2.549 1.00 93.88 102 ALA A O 1
ATOM 734 N N . ARG A 1 103 ? -3.355 -9.343 1.036 1.00 95.75 103 ARG A N 1
ATOM 735 C CA . ARG A 1 103 ? -2.344 -8.668 0.208 1.00 95.75 103 ARG A CA 1
ATOM 736 C C . ARG A 1 103 ? -2.773 -7.277 -0.233 1.00 95.75 103 ARG A C 1
ATOM 738 O O . ARG A 1 103 ? -3.951 -7.009 -0.458 1.00 95.75 103 ARG A O 1
ATOM 745 N N . ALA A 1 104 ? -1.784 -6.418 -0.452 1.00 95.75 104 ALA A N 1
ATOM 746 C CA . ALA A 1 104 ? -1.962 -5.168 -1.179 1.00 95.75 104 ALA A CA 1
ATOM 747 C C . ALA A 1 104 ? -1.179 -5.173 -2.493 1.00 95.75 104 ALA A C 1
ATOM 749 O O . ALA A 1 104 ? -0.035 -5.622 -2.558 1.00 95.75 104 ALA A O 1
ATOM 750 N N . VAL A 1 105 ? -1.800 -4.616 -3.528 1.00 94.94 105 VAL A N 1
ATOM 751 C CA . VAL A 1 105 ? -1.171 -4.245 -4.794 1.00 94.94 105 VAL A CA 1
ATOM 752 C C . VAL A 1 105 ? -0.926 -2.742 -4.748 1.00 94.94 105 VAL A C 1
ATOM 754 O O . VAL A 1 105 ? -1.869 -1.954 -4.661 1.00 94.94 105 VAL A O 1
ATOM 757 N N . VAL A 1 106 ? 0.341 -2.345 -4.782 1.00 94.38 106 VAL A N 1
ATOM 758 C CA . VAL A 1 106 ? 0.787 -0.953 -4.683 1.00 94.38 106 VAL A CA 1
ATOM 759 C C . VAL A 1 106 ? 1.352 -0.516 -6.026 1.00 94.38 106 VAL A C 1
ATOM 761 O O . VAL A 1 106 ? 2.215 -1.193 -6.582 1.00 94.38 106 VAL A O 1
ATOM 764 N N . LEU A 1 107 ? 0.896 0.621 -6.546 1.00 91.88 107 LEU A N 1
ATOM 765 C CA . LEU A 1 107 ? 1.491 1.236 -7.729 1.00 91.88 107 LEU A CA 1
ATOM 766 C C . LEU A 1 107 ? 2.544 2.254 -7.320 1.00 91.88 107 LEU A C 1
ATOM 768 O O . LEU A 1 107 ? 2.216 3.270 -6.704 1.00 91.88 107 LEU A O 1
ATOM 772 N N . LEU A 1 108 ? 3.786 2.006 -7.725 1.00 88.56 108 LEU A N 1
ATOM 773 C CA . LEU A 1 108 ? 4.841 3.010 -7.740 1.00 88.56 108 LEU A CA 1
ATOM 774 C C . LEU A 1 108 ? 4.707 3.807 -9.033 1.00 88.56 108 LEU A C 1
ATOM 776 O O . LEU A 1 108 ? 4.681 3.238 -10.129 1.00 88.56 108 LEU A O 1
ATOM 780 N N . SER A 1 109 ? 4.588 5.123 -8.906 1.00 79.62 109 SER A N 1
ATOM 781 C CA . SER A 1 109 ? 4.439 6.016 -10.046 1.00 79.62 109 SER A CA 1
ATOM 782 C C . SER A 1 109 ? 5.336 7.215 -9.844 1.00 79.62 109 SER A C 1
ATOM 784 O O . SER A 1 109 ? 5.341 7.824 -8.778 1.00 79.62 109 SER A O 1
ATOM 786 N N . GLN A 1 110 ? 6.042 7.619 -10.895 1.00 71.56 110 GLN A N 1
ATOM 787 C CA . GLN A 1 110 ? 6.978 8.742 -10.840 1.00 71.56 110 GLN A CA 1
ATOM 788 C C . GLN A 1 110 ? 6.248 10.116 -10.876 1.00 71.56 110 GLN A C 1
ATOM 790 O O . GLN A 1 110 ? 6.764 11.086 -11.424 1.00 71.56 110 GLN A O 1
ATOM 795 N N . GLY A 1 111 ? 5.003 10.147 -10.369 1.00 60.34 111 GLY A N 1
ATOM 796 C CA . GLY A 1 111 ? 4.061 11.270 -10.217 1.00 60.34 111 GLY A CA 1
ATOM 797 C C . GLY A 1 111 ? 3.939 12.248 -11.379 1.00 60.34 111 GLY A C 1
ATOM 798 O O . GLY A 1 111 ? 3.643 13.429 -11.189 1.00 60.34 111 GLY A O 1
ATOM 799 N N . VAL A 1 112 ? 4.089 11.747 -12.602 1.00 63.16 112 VAL A N 1
ATOM 800 C CA . VAL A 1 112 ? 3.674 12.454 -13.810 1.00 63.16 112 VAL A CA 1
ATOM 801 C C . VAL A 1 112 ? 2.214 12.106 -14.081 1.00 63.16 112 VAL A C 1
ATOM 803 O O . VAL A 1 112 ? 1.900 11.064 -14.658 1.00 63.16 112 VAL A O 1
ATOM 806 N N . LEU A 1 113 ? 1.305 13.003 -13.700 1.00 63.44 113 LEU A N 1
ATOM 807 C CA . LEU A 1 113 ? -0.100 12.904 -14.088 1.00 63.44 113 LEU A CA 1
ATOM 808 C C . LEU A 1 113 ? -0.239 13.366 -15.543 1.00 63.44 113 LEU A C 1
ATOM 810 O O . LEU A 1 113 ? -0.341 14.560 -15.844 1.00 63.44 113 LEU A O 1
ATOM 814 N N . ALA A 1 114 ? -0.201 12.400 -16.460 1.00 55.47 114 ALA A N 1
ATOM 815 C CA . ALA A 1 114 ? -0.449 12.618 -17.878 1.00 55.47 114 ALA A CA 1
ATOM 816 C C . ALA A 1 114 ? -1.958 12.614 -18.170 1.00 55.47 114 ALA A C 1
ATOM 818 O O . ALA A 1 114 ? -2.663 11.659 -17.854 1.00 55.47 114 ALA A O 1
ATOM 819 N N . PHE A 1 115 ? -2.450 13.670 -18.818 1.00 56.75 115 PHE A N 1
ATOM 820 C CA . PHE A 1 115 ? -3.832 13.778 -19.283 1.00 56.75 115 PHE A CA 1
ATOM 821 C C . PHE A 1 115 ? -3.875 14.236 -20.745 1.00 56.75 115 PHE A C 1
ATOM 823 O O . PHE A 1 115 ? -2.898 14.732 -21.309 1.00 56.75 115 PHE A O 1
ATOM 830 N N . VAL A 1 116 ? -5.018 14.052 -21.407 1.00 46.25 116 VAL A N 1
ATOM 831 C CA . VAL A 1 116 ? -5.164 14.449 -22.814 1.00 46.25 116 VAL A CA 1
ATOM 832 C C . VAL A 1 116 ? -5.041 15.973 -22.920 1.00 46.25 116 VAL A C 1
ATOM 834 O O . VAL A 1 116 ? -5.909 16.705 -22.456 1.00 46.25 116 VAL A O 1
ATOM 837 N N . GLY A 1 117 ? -3.947 16.444 -23.525 1.00 48.97 117 GLY A N 1
ATOM 838 C CA . GLY A 1 117 ? -3.652 17.870 -23.707 1.00 48.97 117 GLY A CA 1
ATOM 839 C C . GLY A 1 117 ? -2.696 18.495 -22.681 1.00 48.97 117 GLY A C 1
ATOM 840 O O . GLY A 1 117 ? -2.396 19.679 -22.813 1.00 48.97 117 GLY A O 1
ATOM 841 N N . GLY A 1 118 ? -2.175 17.744 -21.703 1.00 49.88 118 GLY A N 1
ATOM 842 C CA . GLY A 1 118 ? -1.199 18.279 -20.750 1.00 49.88 118 GLY A CA 1
ATOM 843 C C . GLY A 1 118 ? -0.540 17.227 -19.857 1.00 49.88 118 GLY A C 1
ATOM 844 O O . GLY A 1 118 ? -0.979 16.085 -19.759 1.00 49.88 118 GLY A O 1
ATOM 845 N N . ARG A 1 119 ? 0.560 17.613 -19.211 1.00 58.12 119 ARG A N 1
ATOM 846 C CA . ARG A 1 119 ? 1.260 16.791 -18.218 1.00 58.12 119 ARG A CA 1
ATOM 847 C C . ARG A 1 119 ? 1.520 17.652 -16.996 1.00 58.12 119 ARG A C 1
ATOM 849 O O . ARG A 1 119 ? 2.084 18.734 -17.139 1.00 58.12 119 ARG A O 1
ATOM 856 N N . PHE A 1 120 ? 1.132 17.169 -15.822 1.00 59.19 120 PHE A N 1
ATOM 857 C CA . PHE A 1 120 ? 1.599 17.731 -14.561 1.00 59.19 120 PHE A CA 1
ATOM 858 C C . PHE A 1 120 ? 2.732 16.835 -14.061 1.00 59.19 120 PHE A C 1
ATOM 860 O O . PHE A 1 120 ? 2.486 15.734 -13.576 1.00 59.19 120 PHE A O 1
ATOM 867 N N . ALA A 1 121 ? 3.968 17.283 -14.271 1.00 57.66 121 ALA A N 1
ATOM 868 C CA . ALA A 1 121 ? 5.157 16.696 -13.669 1.00 57.66 121 ALA A CA 1
ATOM 869 C C . ALA A 1 121 ? 5.590 17.615 -12.525 1.00 57.66 121 ALA A C 1
ATOM 871 O O . ALA A 1 121 ? 5.692 18.829 -12.717 1.00 57.66 121 ALA A O 1
ATOM 872 N N . VAL A 1 122 ? 5.810 17.051 -11.340 1.00 55.22 122 VAL A N 1
ATOM 873 C CA . VAL A 1 122 ? 6.343 17.810 -10.207 1.00 55.22 122 VAL A CA 1
ATOM 874 C C . VAL A 1 122 ? 7.857 17.927 -10.384 1.00 55.22 122 VAL A C 1
ATOM 876 O O . VAL A 1 122 ? 8.568 16.951 -10.190 1.00 55.22 122 VAL A O 1
ATOM 879 N N . ASP A 1 123 ? 8.312 19.126 -10.752 1.00 51.88 123 ASP A N 1
ATOM 880 C CA . ASP A 1 123 ? 9.709 19.582 -10.656 1.00 51.88 123 ASP A CA 1
ATOM 881 C C . ASP A 1 123 ? 10.759 18.771 -11.455 1.00 51.88 123 ASP A C 1
ATOM 883 O O . ASP A 1 123 ? 11.802 18.382 -10.935 1.00 51.88 123 ASP A O 1
ATOM 887 N N . THR A 1 124 ? 10.502 18.508 -12.747 1.00 54.91 124 THR A N 1
ATOM 888 C CA . THR A 1 124 ? 11.464 17.805 -13.625 1.00 54.91 124 THR A CA 1
ATOM 889 C C . THR A 1 124 ? 11.579 18.415 -15.030 1.00 54.91 124 THR A C 1
ATOM 891 O O . THR A 1 124 ? 10.588 18.464 -15.762 1.00 54.91 124 THR A O 1
ATOM 894 N N . ASP A 1 125 ? 12.799 18.753 -15.467 1.00 63.19 125 ASP A N 1
ATOM 895 C CA . ASP A 1 125 ? 13.103 19.164 -16.857 1.00 63.19 125 ASP A CA 1
ATOM 896 C C . ASP A 1 125 ? 12.961 18.018 -17.884 1.00 63.19 125 ASP A C 1
ATOM 898 O O . ASP A 1 125 ? 12.818 18.250 -19.087 1.00 63.19 125 ASP A O 1
ATOM 902 N N . ALA A 1 126 ? 13.003 16.766 -17.424 1.00 61.94 126 ALA A N 1
ATOM 903 C CA . ALA A 1 126 ? 12.855 15.563 -18.236 1.00 61.94 126 ALA A CA 1
ATOM 904 C C . ALA A 1 126 ? 11.995 14.532 -17.499 1.00 61.94 126 ALA A C 1
ATOM 906 O O . ALA A 1 126 ? 12.051 14.447 -16.276 1.00 61.94 126 ALA A O 1
ATOM 907 N N . LEU A 1 127 ? 11.229 13.723 -18.239 1.00 62.62 127 LEU A N 1
ATOM 908 C CA . LEU A 1 127 ? 10.500 12.612 -17.627 1.00 62.62 127 LEU A CA 1
ATOM 909 C C . LEU A 1 127 ? 11.498 11.641 -16.978 1.00 62.62 127 LEU A C 1
ATOM 911 O O . LEU A 1 127 ? 12.448 11.230 -17.654 1.00 62.62 127 LEU A O 1
ATOM 915 N N . PRO A 1 128 ? 11.287 11.252 -15.713 1.00 65.25 128 PRO A N 1
ATOM 916 C CA . PRO A 1 128 ? 12.108 10.233 -15.086 1.00 65.25 128 PRO A CA 1
ATOM 917 C C . PRO A 1 128 ? 11.824 8.871 -15.754 1.00 65.25 128 PRO A C 1
ATOM 919 O O . PRO A 1 128 ? 10.732 8.618 -16.273 1.00 65.25 128 PRO A O 1
ATOM 922 N N . SER A 1 129 ? 12.858 8.033 -15.851 1.00 65.06 129 SER A N 1
ATOM 923 C CA . SER A 1 129 ? 12.887 6.843 -16.718 1.00 65.06 129 SER A CA 1
ATOM 924 C C . SER A 1 129 ? 12.933 5.513 -15.957 1.00 65.06 129 SER A C 1
ATOM 926 O O . SER A 1 129 ? 13.024 4.454 -16.577 1.00 65.06 129 SER A O 1
ATOM 928 N N . THR A 1 130 ? 12.879 5.553 -14.624 1.00 66.31 130 THR A N 1
ATOM 929 C CA . THR A 1 130 ? 13.048 4.404 -13.718 1.00 66.31 130 THR A CA 1
ATOM 930 C C . THR A 1 130 ? 12.339 4.683 -12.394 1.00 66.31 130 THR A C 1
ATOM 932 O O . THR A 1 130 ? 12.497 5.776 -11.858 1.00 66.31 130 THR A O 1
ATOM 935 N N . GLY A 1 131 ? 11.625 3.701 -11.835 1.00 72.06 131 GLY A N 1
ATOM 936 C CA . GLY A 1 131 ? 10.871 3.853 -10.576 1.00 72.06 131 GLY A CA 1
ATOM 937 C C . GLY A 1 131 ? 9.351 3.696 -10.717 1.00 72.06 131 GLY A C 1
ATOM 938 O O . GLY A 1 131 ? 8.632 3.798 -9.731 1.00 72.06 131 GLY A O 1
ATOM 939 N N . SER A 1 132 ? 8.845 3.418 -11.924 1.00 83.00 132 SER A N 1
ATOM 940 C CA . SER A 1 132 ? 7.471 2.940 -12.119 1.00 83.00 132 SER A CA 1
ATOM 941 C C . SER A 1 132 ? 7.401 1.432 -11.906 1.00 83.00 132 SER A C 1
ATOM 943 O O . SER A 1 132 ? 8.264 0.692 -12.393 1.00 83.00 132 SER A O 1
ATOM 945 N N . GLY A 1 133 ? 6.356 0.962 -11.232 1.00 89.12 133 GLY A N 1
ATOM 946 C CA . GLY A 1 133 ? 6.160 -0.467 -11.042 1.00 89.12 133 GLY A CA 1
ATOM 947 C C . GLY A 1 133 ? 4.931 -0.839 -10.227 1.00 89.12 133 GLY A C 1
ATOM 948 O O . GLY A 1 133 ? 4.165 0.008 -9.767 1.00 89.12 133 GLY A O 1
ATOM 949 N N . VAL A 1 134 ? 4.775 -2.144 -10.036 1.00 91.62 134 VAL A N 1
ATOM 950 C CA . VAL A 1 134 ? 3.769 -2.760 -9.171 1.00 91.62 134 VAL A CA 1
ATOM 951 C C . VAL A 1 134 ? 4.489 -3.532 -8.073 1.00 91.62 134 VAL A C 1
ATOM 953 O O . VAL A 1 134 ? 5.315 -4.394 -8.370 1.00 91.62 134 VAL A O 1
ATOM 956 N N . VAL A 1 135 ? 4.161 -3.256 -6.815 1.00 94.44 135 VAL A N 1
ATOM 957 C CA . VAL A 1 135 ? 4.664 -3.986 -5.645 1.00 94.44 135 VAL A CA 1
ATOM 958 C C . VAL A 1 135 ? 3.518 -4.783 -5.034 1.00 94.44 135 VAL A C 1
ATOM 960 O O . VAL A 1 135 ? 2.408 -4.270 -4.886 1.00 94.44 135 VAL A O 1
ATOM 963 N N . ILE A 1 136 ? 3.780 -6.036 -4.672 1.00 96.44 136 ILE A N 1
ATOM 964 C CA . ILE A 1 136 ? 2.851 -6.875 -3.912 1.00 96.44 136 ILE A CA 1
ATOM 965 C C . ILE A 1 136 ? 3.341 -6.933 -2.470 1.00 96.44 136 ILE A C 1
ATOM 967 O O . ILE A 1 136 ? 4.443 -7.420 -2.215 1.00 96.44 136 ILE A O 1
ATOM 971 N N . LEU A 1 137 ? 2.518 -6.459 -1.540 1.00 97.00 137 LEU A N 1
ATOM 972 C CA . LEU A 1 137 ? 2.751 -6.559 -0.102 1.00 97.00 137 LEU A CA 1
ATOM 973 C C . LEU A 1 137 ? 1.921 -7.693 0.494 1.00 97.00 137 LEU A C 1
ATOM 975 O O . LEU A 1 137 ? 0.748 -7.855 0.153 1.00 97.00 137 LEU A O 1
ATOM 979 N N . ASP A 1 138 ? 2.523 -8.427 1.418 1.00 96.12 138 ASP A N 1
ATOM 980 C CA . ASP A 1 138 ? 1.818 -9.227 2.415 1.00 96.12 138 ASP A CA 1
ATOM 981 C C . ASP A 1 138 ? 1.307 -8.296 3.524 1.00 96.12 138 ASP A C 1
ATOM 983 O O . ASP A 1 138 ? 2.057 -7.430 3.973 1.00 96.12 138 ASP A O 1
ATOM 987 N N . LEU A 1 139 ? 0.046 -8.417 3.946 1.00 93.44 139 LEU A N 1
ATOM 988 C CA . LEU A 1 139 ? -0.542 -7.489 4.925 1.00 93.44 139 LEU A CA 1
ATOM 989 C C . LEU A 1 139 ? -0.359 -7.929 6.382 1.00 93.44 139 LEU A C 1
ATOM 991 O O . LEU A 1 139 ? -0.315 -7.066 7.260 1.00 93.44 139 LEU A O 1
ATOM 995 N N . ASP A 1 140 ? -0.157 -9.224 6.629 1.00 91.88 140 ASP A N 1
ATOM 996 C CA . ASP A 1 140 ? 0.120 -9.754 7.968 1.00 91.88 140 ASP A CA 1
ATOM 997 C C . ASP A 1 140 ? 1.572 -9.468 8.378 1.00 91.88 140 ASP A C 1
ATOM 999 O O . ASP A 1 140 ? 1.841 -8.967 9.471 1.00 91.88 140 ASP A O 1
ATOM 1003 N N . THR A 1 141 ? 2.521 -9.762 7.483 1.00 93.75 141 THR A N 1
ATOM 1004 C CA . THR A 1 141 ? 3.969 -9.598 7.721 1.00 93.75 141 THR A CA 1
ATOM 1005 C C . THR A 1 141 ? 4.533 -8.268 7.222 1.00 93.75 141 THR A C 1
ATOM 1007 O O . THR A 1 141 ? 5.682 -7.951 7.520 1.00 93.75 141 THR A O 1
ATOM 1010 N N . ARG A 1 142 ? 3.747 -7.492 6.456 1.00 94.56 142 ARG A N 1
ATOM 1011 C CA . ARG A 1 142 ? 4.106 -6.167 5.898 1.00 94.56 142 ARG A CA 1
ATOM 1012 C C . ARG A 1 142 ? 5.364 -6.194 5.022 1.00 94.56 142 ARG A C 1
ATOM 1014 O O . ARG A 1 142 ? 6.033 -5.182 4.818 1.00 94.56 142 ARG A O 1
ATOM 1021 N N . HIS A 1 143 ? 5.682 -7.359 4.467 1.00 95.25 143 HIS A N 1
ATOM 1022 C CA . HIS A 1 143 ? 6.840 -7.569 3.610 1.00 95.25 143 HIS A CA 1
ATOM 1023 C C . HIS A 1 143 ? 6.485 -7.500 2.123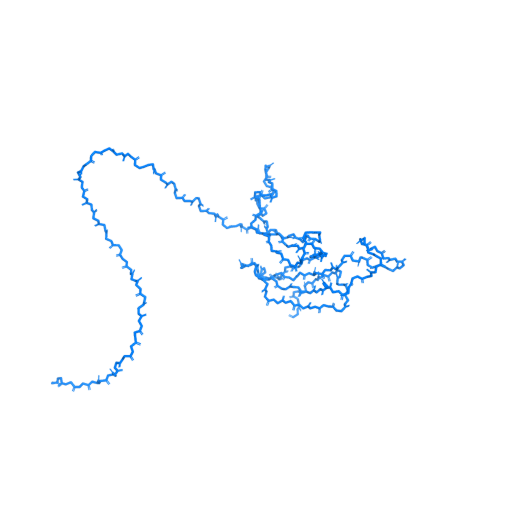 1.00 95.25 143 HIS A C 1
ATOM 1025 O O . HIS A 1 143 ? 5.394 -7.878 1.692 1.00 95.25 143 HIS A O 1
ATOM 1031 N N . VAL A 1 144 ? 7.455 -7.056 1.321 1.00 96.19 144 VAL A N 1
ATOM 1032 C CA . VAL A 1 144 ? 7.390 -7.132 -0.140 1.00 96.19 144 VAL A CA 1
ATOM 1033 C C . VAL A 1 144 ? 7.514 -8.592 -0.577 1.00 96.19 144 VAL A C 1
ATOM 1035 O O . VAL A 1 144 ? 8.527 -9.244 -0.328 1.00 96.19 144 VAL A O 1
ATOM 1038 N N . LEU A 1 145 ? 6.478 -9.095 -1.246 1.00 96.88 145 LEU A N 1
ATOM 1039 C CA . LEU A 1 145 ? 6.434 -10.434 -1.836 1.00 96.88 145 LEU A CA 1
ATOM 1040 C C . LEU A 1 145 ? 6.969 -10.454 -3.272 1.00 96.88 145 LEU A C 1
ATOM 1042 O O . LEU A 1 145 ? 7.560 -11.447 -3.696 1.00 96.88 145 LEU A O 1
ATOM 1046 N N . ALA A 1 146 ? 6.723 -9.386 -4.035 1.00 95.62 146 ALA A N 1
ATOM 1047 C CA . ALA A 1 146 ? 7.149 -9.256 -5.424 1.00 95.62 146 ALA A CA 1
ATOM 1048 C C . ALA A 1 146 ? 7.184 -7.789 -5.867 1.00 95.62 146 ALA A C 1
ATOM 1050 O O . ALA A 1 146 ? 6.379 -6.978 -5.409 1.00 95.62 146 ALA A O 1
ATOM 1051 N N . GLU A 1 147 ? 8.062 -7.490 -6.822 1.00 93.12 147 GLU A N 1
ATOM 1052 C CA . GLU A 1 147 ? 8.153 -6.200 -7.506 1.00 93.12 147 GLU A CA 1
ATOM 1053 C C . GLU A 1 147 ? 8.194 -6.432 -9.020 1.00 93.12 147 GLU A C 1
ATOM 1055 O O . GLU A 1 147 ? 8.927 -7.295 -9.512 1.00 93.12 147 GLU A O 1
ATOM 1060 N N . PHE A 1 148 ? 7.410 -5.656 -9.764 1.00 89.19 148 PHE A N 1
ATOM 1061 C CA . PHE A 1 148 ? 7.316 -5.717 -11.218 1.00 89.19 148 PHE A CA 1
ATOM 1062 C C . PHE A 1 148 ? 7.574 -4.319 -11.795 1.00 89.19 148 PHE A C 1
ATOM 1064 O O . PHE A 1 148 ? 6.713 -3.449 -11.643 1.00 89.19 148 PHE A O 1
ATOM 1071 N N . PRO A 1 149 ? 8.720 -4.059 -12.448 1.00 87.25 149 PRO A N 1
ATOM 1072 C CA . PRO A 1 149 ? 8.952 -2.778 -13.106 1.00 87.25 149 PRO A CA 1
ATOM 1073 C C . PRO A 1 149 ? 7.995 -2.614 -14.294 1.00 87.25 149 PRO A C 1
ATOM 1075 O O . PRO A 1 149 ? 7.733 -3.576 -15.020 1.00 87.25 149 PRO A O 1
ATOM 1078 N N . THR A 1 150 ? 7.496 -1.398 -14.522 1.00 79.69 150 THR A N 1
ATOM 1079 C CA . THR A 1 150 ? 6.665 -1.074 -15.694 1.00 79.69 150 THR A CA 1
ATOM 1080 C C . THR A 1 150 ? 7.377 -0.084 -16.609 1.00 79.69 150 THR A C 1
ATOM 1082 O O . THR A 1 150 ? 7.995 0.869 -16.144 1.00 79.69 150 THR A O 1
ATOM 1085 N N . GLU A 1 151 ? 7.266 -0.286 -17.926 1.00 68.31 151 GLU A N 1
ATOM 1086 C CA . GLU A 1 151 ? 7.833 0.639 -18.925 1.00 68.31 151 GLU A CA 1
ATOM 1087 C C . GLU A 1 151 ? 7.079 1.980 -18.992 1.00 68.31 151 GLU A C 1
ATOM 1089 O O . GLU A 1 151 ? 7.635 2.978 -19.443 1.00 68.31 151 GLU A O 1
ATOM 1094 N N . ASP A 1 152 ? 5.823 2.007 -18.534 1.00 67.38 152 ASP A N 1
ATOM 1095 C CA . ASP A 1 152 ? 4.952 3.187 -18.517 1.00 67.38 152 ASP A CA 1
ATOM 1096 C C . ASP A 1 152 ? 4.614 3.616 -17.073 1.00 67.38 152 ASP A C 1
ATOM 1098 O O . ASP A 1 152 ? 4.980 2.945 -16.101 1.00 67.38 152 ASP A O 1
ATOM 1102 N N . LEU A 1 153 ? 3.927 4.749 -16.928 1.00 72.69 153 LEU A N 1
ATOM 1103 C CA . LEU A 1 153 ? 3.514 5.372 -15.667 1.00 72.69 153 LEU A CA 1
ATOM 1104 C C . LEU A 1 153 ? 2.128 4.852 -15.231 1.00 72.69 153 LEU A C 1
ATOM 1106 O O . LEU A 1 153 ? 1.115 5.331 -15.748 1.00 72.69 153 LEU A O 1
ATOM 1110 N N . PRO A 1 154 ? 2.022 3.900 -14.284 1.00 70.50 154 PRO A N 1
ATOM 1111 C CA . PRO A 1 154 ? 0.724 3.418 -13.836 1.00 70.50 154 PRO A CA 1
ATOM 1112 C C . PRO A 1 154 ? 0.030 4.499 -12.987 1.00 70.50 154 PRO A C 1
ATOM 1114 O O . PRO A 1 154 ? 0.650 5.136 -12.132 1.00 70.50 154 PRO A O 1
ATOM 1117 N N . ILE A 1 155 ? -1.264 4.722 -13.243 1.00 71.12 155 ILE A N 1
ATOM 1118 C CA . ILE A 1 155 ? -2.061 5.799 -12.615 1.00 71.12 155 ILE A CA 1
ATOM 1119 C C . ILE A 1 155 ? -3.154 5.236 -11.688 1.00 71.12 155 ILE A C 1
ATOM 1121 O O . ILE A 1 155 ? -3.544 5.887 -10.722 1.00 71.12 155 ILE A O 1
ATOM 1125 N N . MET A 1 156 ? -3.652 4.025 -11.958 1.00 75.38 156 MET A N 1
ATOM 1126 C CA . MET A 1 156 ? -4.743 3.394 -11.210 1.00 75.38 156 MET A CA 1
ATOM 1127 C C . MET A 1 156 ? -4.557 1.877 -11.160 1.00 75.38 156 MET A C 1
ATOM 1129 O O . MET A 1 156 ? -4.258 1.257 -12.180 1.00 75.38 156 MET A O 1
ATOM 1133 N N . VAL A 1 157 ? -4.801 1.290 -9.988 1.00 79.31 157 VAL A N 1
ATOM 1134 C CA . VAL A 1 157 ? -5.004 -0.149 -9.797 1.00 79.31 157 VAL A CA 1
ATOM 1135 C C . VAL A 1 157 ? -6.433 -0.386 -9.316 1.00 79.31 157 VAL A C 1
ATOM 1137 O O . VAL A 1 157 ? -6.951 0.355 -8.483 1.00 79.31 157 VAL A O 1
ATOM 1140 N N . ALA A 1 158 ? -7.062 -1.427 -9.848 1.00 80.81 158 ALA A N 1
ATOM 1141 C CA . ALA A 1 158 ? -8.318 -1.974 -9.362 1.00 80.81 158 ALA A CA 1
ATOM 1142 C C . ALA A 1 158 ? -8.213 -3.502 -9.404 1.00 80.81 158 ALA A C 1
ATOM 1144 O O . ALA A 1 158 ? -7.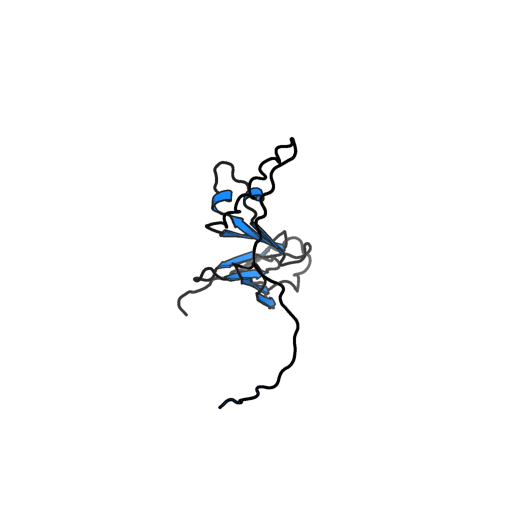580 -4.053 -10.307 1.00 80.81 158 ALA A O 1
ATOM 1145 N N . ILE A 1 159 ? -8.815 -4.171 -8.426 1.00 82.00 159 ILE A N 1
ATOM 1146 C CA . ILE A 1 159 ? -8.853 -5.631 -8.330 1.00 82.00 159 ILE A CA 1
ATOM 1147 C C . ILE A 1 159 ? -10.312 -6.041 -8.536 1.00 82.00 159 ILE A C 1
ATOM 1149 O O . ILE A 1 159 ? -11.185 -5.570 -7.810 1.00 82.00 159 ILE A O 1
ATOM 1153 N N . ASP A 1 160 ? -10.572 -6.864 -9.551 1.00 79.50 160 ASP A N 1
ATOM 1154 C CA . ASP A 1 160 ? -11.884 -7.473 -9.797 1.00 79.50 160 ASP A CA 1
ATOM 1155 C C . ASP A 1 160 ? -11.934 -8.831 -9.082 1.00 79.50 160 ASP A C 1
ATOM 1157 O O . ASP A 1 160 ? -11.003 -9.631 -9.198 1.00 79.50 160 ASP A O 1
ATOM 1161 N N . ASP A 1 161 ? -13.000 -9.078 -8.323 1.00 71.19 161 ASP A N 1
ATOM 1162 C CA . ASP A 1 161 ? -13.208 -10.283 -7.516 1.00 71.19 161 ASP A CA 1
ATOM 1163 C C . ASP A 1 161 ? -13.941 -11.410 -8.274 1.00 71.19 161 ASP A C 1
ATOM 1165 O O . ASP A 1 161 ? -14.283 -12.435 -7.682 1.00 71.19 161 ASP A O 1
ATOM 1169 N N . ARG A 1 162 ? -14.191 -11.236 -9.583 1.00 67.12 162 ARG A N 1
ATOM 1170 C CA . ARG A 1 162 ? -15.079 -12.095 -10.399 1.00 67.12 162 ARG A CA 1
ATOM 1171 C C . ARG A 1 162 ? -14.390 -12.949 -11.468 1.00 67.12 162 ARG A C 1
ATOM 1173 O O . ARG A 1 162 ? -15.071 -13.401 -12.393 1.00 67.12 162 ARG A O 1
ATOM 1180 N N . LEU A 1 163 ? -13.073 -13.137 -11.373 1.00 50.62 163 LEU A N 1
ATOM 1181 C CA . LEU A 1 163 ? -12.266 -13.925 -12.320 1.00 50.62 163 LEU A CA 1
ATOM 1182 C C . LEU A 1 163 ? -12.158 -15.407 -11.925 1.00 50.62 163 LEU A C 1
ATOM 1184 O O . LEU A 1 163 ? -11.911 -15.684 -10.732 1.00 50.62 163 LEU A O 1
#

Secondary structure (DSSP, 8-state):
-----PPPP---------------------------PPP------SSEEEEEETTTTEEEEEEHHHHHSTT--TTTTEEEEEE-S-TTS--EEEEEE-TTSSEEEEEE----EEETTEEE-SS-SS---S--EEEEEET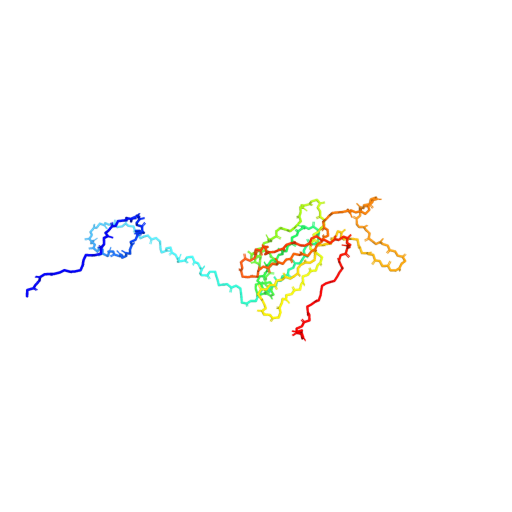TT--EEEEEE-SS--------S--

Foldseek 3Di:
DDDDDDDDDDDDDDDDDDDDDDDDDDDDDDDPDPPPDDDPPPPPQPDWDWDWDQQQQWIWIFRPVQCPDPPRDRVNRTPDIGHHDPNVAGHWQDWDADPVNFKIKTWFFRPFPDDVPDTDHPPDPDDDQWGTWIWMAGPVVRDTPDIGHDRDGDNDDDDDPPD